Protein AF-A0A2R6F9K4-F1 (afdb_monomer_lite)

Sequence (178 aa):
MHEGITVAGKVPPEPDELDRAIARGFGAIELYLERSHLEDVDATIGLLEAVAVEVVSVHTPHVPIDEPEWLRRSDRLADALGAYLVVHSNRIVHTFTPDLEALGFRSEYGYEHNPGISERHIRSTILDRGHEFVLDTAHLYMAERDYRSVTEGLLREFGDQLRVVHLCDSSLRNDGLG

Structure (mmCIF, N/CA/C/O backbone):
data_AF-A0A2R6F9K4-F1
#
_entry.id   AF-A0A2R6F9K4-F1
#
loop_
_atom_site.group_PDB
_atom_site.id
_atom_site.type_symbol
_atom_site.label_atom_id
_atom_site.label_alt_id
_atom_site.label_comp_id
_atom_site.label_asym_id
_atom_site.label_entity_id
_atom_site.label_seq_id
_atom_site.pdbx_PDB_ins_code
_atom_site.Cartn_x
_atom_site.Cartn_y
_atom_site.Cartn_z
_atom_site.occupancy
_atom_site.B_iso_or_equiv
_atom_site.auth_seq_id
_atom_site.auth_comp_id
_atom_site.auth_asym_id
_atom_site.auth_atom_id
_atom_site.pdbx_PDB_model_num
ATOM 1 N N . MET A 1 1 ? -11.587 -18.518 -7.037 1.00 41.00 1 MET A N 1
ATOM 2 C CA . MET A 1 1 ? -10.430 -17.703 -6.616 1.00 41.00 1 MET A CA 1
ATOM 3 C C . MET A 1 1 ? -10.369 -17.821 -5.109 1.00 41.00 1 MET A C 1
ATOM 5 O O . MET A 1 1 ? -11.434 -17.842 -4.508 1.00 41.00 1 MET A O 1
ATOM 9 N N . HIS A 1 2 ? -9.202 -18.115 -4.542 1.00 38.22 2 HIS A N 1
ATOM 10 C CA . HIS A 1 2 ? -9.099 -18.585 -3.160 1.00 38.22 2 HIS A CA 1
ATOM 11 C C . HIS A 1 2 ? -9.682 -17.563 -2.172 1.00 38.22 2 HIS A C 1
ATOM 13 O O . HIS A 1 2 ? -9.155 -16.469 -2.029 1.00 38.22 2 HIS A O 1
ATOM 19 N N . GLU A 1 3 ? -10.770 -17.939 -1.494 1.00 56.38 3 GLU A N 1
ATOM 20 C CA . GLU A 1 3 ? -11.248 -17.281 -0.275 1.00 56.38 3 GLU A CA 1
ATOM 21 C C . GLU A 1 3 ? -10.225 -17.579 0.831 1.00 56.38 3 GLU A C 1
ATOM 23 O O . GLU A 1 3 ? -10.294 -18.609 1.502 1.00 56.38 3 GLU A O 1
ATOM 28 N N . GLY A 1 4 ? -9.192 -16.750 0.953 1.00 77.44 4 GLY A N 1
ATOM 29 C CA . GLY A 1 4 ? -8.121 -16.973 1.917 1.00 77.44 4 GLY A CA 1
ATOM 30 C C . GLY A 1 4 ? -7.179 -15.783 2.031 1.00 77.44 4 GLY A C 1
ATOM 31 O O . GLY A 1 4 ? -7.119 -14.935 1.149 1.00 77.44 4 GLY A O 1
ATOM 32 N N . ILE A 1 5 ? -6.454 -15.724 3.146 1.00 88.12 5 ILE A N 1
ATOM 33 C CA . ILE A 1 5 ? -5.423 -14.713 3.394 1.00 88.12 5 ILE A CA 1
ATOM 34 C C . ILE A 1 5 ? -4.216 -15.011 2.500 1.00 88.12 5 ILE A C 1
ATOM 36 O O . ILE A 1 5 ? -3.678 -16.121 2.542 1.00 88.12 5 ILE A O 1
ATOM 40 N N . THR A 1 6 ? -3.762 -14.012 1.746 1.00 94.56 6 THR A N 1
ATOM 41 C CA . THR A 1 6 ? -2.496 -14.064 1.007 1.00 94.56 6 THR A CA 1
ATOM 42 C C . THR A 1 6 ? -1.367 -13.546 1.890 1.00 94.56 6 THR A C 1
ATOM 44 O O . THR A 1 6 ? -1.463 -12.462 2.459 1.00 94.56 6 THR A O 1
ATOM 47 N N . VAL A 1 7 ? -0.284 -14.317 2.007 1.00 96.06 7 VAL A N 1
ATOM 48 C CA . VAL A 1 7 ? 0.950 -13.878 2.673 1.00 96.06 7 VAL A CA 1
ATOM 49 C C . VAL A 1 7 ? 1.944 -13.459 1.599 1.00 96.06 7 VAL A C 1
ATOM 51 O O . VAL A 1 7 ? 2.349 -14.287 0.781 1.00 96.06 7 VAL A O 1
ATOM 54 N N . ALA A 1 8 ? 2.333 -12.187 1.618 1.00 97.00 8 ALA A N 1
ATOM 55 C CA . ALA A 1 8 ? 3.226 -11.592 0.635 1.00 97.00 8 ALA A CA 1
ATOM 56 C C . ALA A 1 8 ? 4.551 -11.145 1.269 1.00 97.00 8 ALA A C 1
ATOM 58 O O . ALA A 1 8 ? 4.589 -10.737 2.431 1.00 97.00 8 ALA A O 1
ATOM 59 N N . GLY A 1 9 ? 5.642 -11.233 0.509 1.00 96.50 9 GLY A N 1
ATOM 60 C CA . GLY A 1 9 ? 6.918 -10.617 0.884 1.00 96.50 9 GLY A CA 1
ATOM 61 C C . GLY A 1 9 ? 6.941 -9.144 0.476 1.00 96.50 9 GLY A C 1
ATOM 62 O O . GLY A 1 9 ? 6.307 -8.789 -0.504 1.00 96.50 9 GLY A O 1
ATOM 63 N N . LYS A 1 10 ? 7.681 -8.280 1.174 1.00 95.56 10 LYS A N 1
ATOM 64 C CA . LYS A 1 10 ? 7.868 -6.873 0.771 1.00 95.56 10 LYS A CA 1
ATOM 65 C C . LYS A 1 10 ? 9.263 -6.691 0.186 1.00 95.56 10 LYS A C 1
ATOM 67 O O . LYS A 1 10 ? 10.241 -6.962 0.883 1.00 95.56 10 LYS A O 1
ATOM 72 N N . VAL A 1 11 ? 9.360 -6.293 -1.081 1.00 96.38 11 VAL A N 1
ATOM 73 C CA . VAL A 1 11 ? 10.641 -6.189 -1.805 1.00 96.38 11 VAL A CA 1
ATOM 74 C C . VAL A 1 11 ? 10.653 -5.030 -2.800 1.00 96.38 11 VAL A C 1
ATOM 76 O O . VAL A 1 11 ? 9.598 -4.666 -3.316 1.00 96.38 11 VAL A O 1
ATOM 79 N N . PRO A 1 12 ? 11.820 -4.440 -3.107 1.00 96.94 12 PRO A N 1
ATOM 80 C CA . PRO A 1 12 ? 11.929 -3.543 -4.248 1.00 96.94 12 PRO A CA 1
ATOM 81 C C . PRO A 1 12 ? 11.885 -4.328 -5.574 1.00 96.94 12 PRO A C 1
ATOM 83 O O . PRO A 1 12 ? 12.193 -5.525 -5.594 1.00 96.94 12 PRO A O 1
ATOM 86 N N . PRO A 1 13 ? 11.532 -3.676 -6.697 1.00 96.06 13 PRO A N 1
ATOM 87 C CA . PRO A 1 13 ? 11.521 -4.278 -8.030 1.00 96.06 13 PRO A CA 1
ATOM 88 C C . PRO A 1 13 ? 12.945 -4.405 -8.603 1.00 96.06 13 PRO A C 1
ATOM 90 O O . PRO A 1 13 ? 13.254 -3.893 -9.676 1.00 96.06 13 PRO A O 1
ATOM 93 N N . GLU A 1 14 ? 13.828 -5.087 -7.878 1.00 96.06 14 GLU A N 1
ATOM 94 C CA . GLU A 1 14 ? 15.194 -5.391 -8.301 1.00 96.06 14 GLU A CA 1
ATOM 95 C C . GLU A 1 14 ? 15.328 -6.898 -8.559 1.00 96.06 14 GLU A C 1
ATOM 97 O O . GLU A 1 14 ? 14.896 -7.681 -7.709 1.00 96.06 14 GLU A O 1
ATOM 102 N N . PRO A 1 15 ? 15.947 -7.343 -9.673 1.00 94.56 15 PRO A N 1
ATOM 103 C CA . PRO A 1 15 ? 16.012 -8.765 -10.029 1.00 94.56 15 PRO A CA 1
ATOM 104 C C . PRO A 1 15 ? 16.509 -9.664 -8.889 1.00 94.56 15 PRO A C 1
ATOM 106 O O . PRO A 1 15 ? 15.867 -10.654 -8.545 1.00 94.56 15 PRO A O 1
ATOM 109 N N . ASP A 1 16 ? 17.601 -9.263 -8.236 1.00 95.75 16 ASP A N 1
ATOM 110 C CA . ASP A 1 16 ? 18.201 -10.030 -7.146 1.00 95.75 16 ASP A CA 1
ATOM 111 C C . ASP A 1 16 ? 17.299 -10.096 -5.898 1.00 95.75 16 ASP A C 1
ATOM 113 O O . ASP A 1 16 ? 17.349 -11.077 -5.153 1.00 95.75 16 ASP A O 1
ATOM 117 N N . GLU A 1 17 ? 16.487 -9.068 -5.631 1.00 96.62 17 GLU A N 1
ATOM 118 C CA . GLU A 1 17 ? 15.542 -9.063 -4.504 1.00 96.62 17 GLU A CA 1
ATOM 119 C C . GLU A 1 17 ? 14.294 -9.896 -4.801 1.00 96.62 17 GLU A C 1
ATOM 121 O O . GLU A 1 17 ? 13.820 -10.624 -3.924 1.00 96.62 17 GLU A O 1
ATOM 126 N N . LEU A 1 18 ? 13.813 -9.863 -6.046 1.00 96.50 18 LEU A N 1
ATOM 127 C CA . LEU A 1 18 ? 12.721 -10.713 -6.521 1.00 96.50 18 LEU A CA 1
ATOM 128 C C . LEU A 1 18 ? 13.117 -12.195 -6.430 1.00 96.50 18 LEU A C 1
ATOM 130 O O . LEU A 1 18 ? 12.387 -12.997 -5.841 1.00 96.50 18 LEU A O 1
ATOM 134 N N . ASP A 1 19 ? 14.321 -12.546 -6.887 1.00 95.62 19 ASP A N 1
ATOM 135 C CA . ASP A 1 19 ? 14.872 -13.897 -6.748 1.00 95.62 19 ASP A CA 1
ATOM 136 C C . ASP A 1 19 ? 14.997 -14.308 -5.274 1.00 95.62 19 ASP A C 1
ATOM 138 O O . ASP A 1 19 ? 14.656 -15.435 -4.897 1.00 95.62 19 ASP A O 1
ATOM 142 N N . ARG A 1 20 ? 15.430 -13.389 -4.397 1.00 96.06 20 ARG A N 1
ATOM 143 C CA . ARG A 1 20 ? 15.477 -13.638 -2.948 1.00 96.06 20 ARG A CA 1
ATOM 144 C C . ARG A 1 20 ? 14.090 -13.836 -2.336 1.00 96.06 20 ARG A C 1
ATOM 146 O O . ARG A 1 20 ? 13.987 -14.596 -1.370 1.00 96.06 20 ARG A O 1
ATOM 153 N N . ALA A 1 21 ? 13.050 -13.151 -2.809 1.00 95.56 21 ALA A N 1
ATOM 154 C CA . ALA A 1 21 ? 11.679 -13.351 -2.334 1.00 95.56 21 ALA A CA 1
ATOM 155 C C . ALA A 1 21 ? 11.175 -14.752 -2.704 1.00 95.56 21 ALA A C 1
ATOM 157 O O . ALA A 1 21 ? 10.699 -15.492 -1.840 1.00 95.56 21 ALA A O 1
ATOM 158 N N . ILE A 1 22 ? 11.386 -15.151 -3.959 1.00 95.19 22 ILE A N 1
ATOM 159 C CA . ILE A 1 22 ? 11.025 -16.479 -4.467 1.00 95.19 22 ILE A CA 1
ATOM 160 C C . ILE A 1 22 ? 11.795 -17.569 -3.710 1.00 95.19 22 ILE A C 1
ATOM 162 O O . ILE A 1 22 ? 11.203 -18.544 -3.249 1.00 95.19 22 ILE A O 1
ATOM 166 N N . ALA A 1 23 ? 13.102 -17.387 -3.493 1.00 96.31 23 ALA A N 1
ATOM 167 C CA . ALA A 1 23 ? 13.930 -18.329 -2.736 1.00 96.31 23 ALA A CA 1
ATOM 168 C C . ALA A 1 23 ? 13.494 -18.477 -1.266 1.00 96.31 23 ALA A C 1
ATOM 170 O O . ALA A 1 23 ? 13.692 -19.535 -0.666 1.00 96.31 23 ALA A O 1
ATOM 171 N N . ARG A 1 24 ? 12.876 -17.438 -0.684 1.00 95.94 24 ARG A N 1
ATOM 172 C CA . ARG A 1 24 ? 12.252 -17.474 0.651 1.00 95.94 24 ARG A CA 1
ATOM 173 C C . ARG A 1 24 ? 10.871 -18.147 0.656 1.00 95.94 24 ARG A C 1
ATOM 175 O O . ARG A 1 24 ? 10.326 -18.377 1.731 1.00 95.94 24 ARG A O 1
ATOM 182 N N . GLY A 1 25 ? 10.340 -18.506 -0.513 1.00 96.19 25 GLY A N 1
ATOM 183 C CA . GLY A 1 25 ? 9.076 -19.222 -0.680 1.00 96.19 25 GLY A CA 1
ATOM 184 C C . GLY A 1 25 ? 7.855 -18.323 -0.881 1.00 96.19 25 GLY A C 1
ATOM 185 O O . GLY A 1 25 ? 6.733 -18.820 -0.798 1.00 96.19 25 GLY A O 1
ATOM 186 N N . PHE A 1 26 ? 8.042 -17.024 -1.133 1.00 96.56 26 PHE A N 1
ATOM 187 C CA . PHE A 1 26 ? 6.926 -16.129 -1.431 1.00 96.56 26 PHE A CA 1
ATOM 188 C C . PHE A 1 26 ? 6.424 -16.344 -2.863 1.00 96.56 26 PHE A C 1
ATOM 190 O O . PHE A 1 26 ? 7.185 -16.221 -3.818 1.00 96.56 26 PHE A O 1
ATOM 197 N N . GLY A 1 27 ? 5.130 -16.653 -2.998 1.00 95.75 27 GLY A N 1
ATOM 198 C CA . GLY A 1 27 ? 4.423 -16.668 -4.286 1.00 95.75 27 GLY A CA 1
ATOM 199 C C . GLY A 1 27 ? 3.773 -15.328 -4.645 1.00 95.75 27 GLY A C 1
ATOM 200 O O . GLY A 1 27 ? 3.404 -15.127 -5.797 1.00 95.75 27 GLY A O 1
ATOM 201 N N . ALA A 1 28 ? 3.672 -14.420 -3.670 1.00 97.50 28 ALA A N 1
ATOM 202 C CA . ALA A 1 28 ? 3.122 -13.080 -3.810 1.00 97.50 28 ALA A CA 1
ATOM 203 C C . ALA A 1 28 ? 4.032 -12.048 -3.127 1.00 97.50 28 ALA A C 1
ATOM 205 O O . ALA A 1 28 ? 4.691 -12.368 -2.129 1.00 97.50 28 ALA A O 1
ATOM 206 N N . ILE A 1 29 ? 4.054 -10.817 -3.635 1.00 97.94 29 ILE A N 1
ATOM 207 C CA . ILE A 1 29 ? 4.845 -9.707 -3.099 1.00 97.94 29 ILE A CA 1
ATOM 208 C C . ILE A 1 29 ? 4.088 -8.375 -3.084 1.00 97.94 29 ILE A C 1
ATOM 210 O O . ILE A 1 29 ? 3.263 -8.092 -3.950 1.00 97.94 29 ILE A O 1
ATOM 214 N N . GLU A 1 30 ? 4.434 -7.544 -2.107 1.00 98.31 30 GLU A N 1
ATOM 215 C CA . GLU A 1 30 ? 4.277 -6.096 -2.143 1.00 98.31 30 GLU A CA 1
ATOM 216 C C . GLU A 1 30 ? 5.553 -5.456 -2.700 1.00 98.31 30 GLU A C 1
ATOM 218 O O . GLU A 1 30 ? 6.660 -5.767 -2.244 1.00 98.31 30 GLU A O 1
ATOM 223 N N . LEU A 1 31 ? 5.404 -4.515 -3.632 1.00 98.00 31 LEU A N 1
ATOM 224 C CA . LEU A 1 31 ? 6.519 -3.705 -4.112 1.00 98.00 31 LEU A CA 1
ATOM 225 C C . LEU A 1 31 ? 6.752 -2.485 -3.227 1.00 98.00 31 LEU A C 1
ATOM 227 O O . LEU A 1 31 ? 5.891 -1.617 -3.126 1.00 98.00 31 LEU A O 1
ATOM 231 N N . TYR A 1 32 ? 7.952 -2.374 -2.661 1.00 93.94 32 TYR A N 1
ATOM 232 C CA . TYR A 1 32 ? 8.441 -1.155 -2.019 1.00 93.94 32 TYR A CA 1
ATOM 233 C C . TYR A 1 32 ? 9.215 -0.299 -3.029 1.00 93.94 32 TYR A C 1
ATOM 235 O O . TYR A 1 32 ? 10.186 -0.753 -3.637 1.00 93.94 32 TYR A O 1
ATOM 243 N N . LEU A 1 33 ? 8.779 0.945 -3.238 1.00 94.75 33 LEU A N 1
ATOM 244 C CA . LEU A 1 33 ? 9.305 1.792 -4.304 1.00 94.75 33 LEU A CA 1
ATOM 245 C C . LEU A 1 33 ? 10.203 2.923 -3.804 1.00 94.75 33 LEU A C 1
ATOM 247 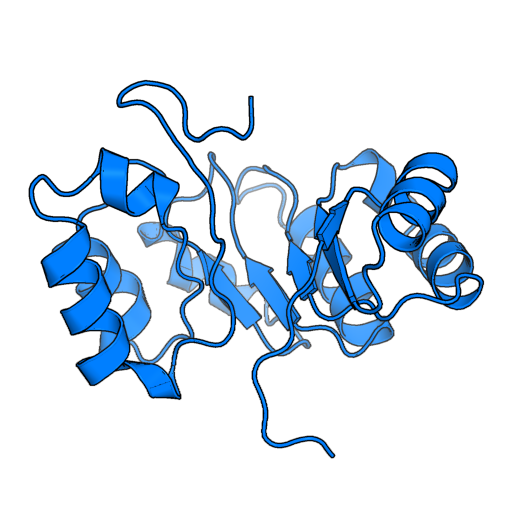O O . LEU A 1 33 ? 9.914 3.607 -2.825 1.00 94.75 33 LEU A O 1
ATOM 251 N N . GLU A 1 34 ? 11.232 3.201 -4.596 1.00 95.19 34 GLU A N 1
ATOM 252 C CA . GLU A 1 34 ? 11.977 4.450 -4.602 1.00 95.19 34 GLU A CA 1
ATOM 253 C C . GLU A 1 34 ? 11.685 5.203 -5.907 1.00 95.19 34 GLU A C 1
ATOM 255 O O . GLU A 1 34 ? 11.065 4.674 -6.833 1.00 95.19 34 GLU A O 1
ATOM 260 N N . ARG A 1 35 ? 12.144 6.456 -6.011 1.00 96.06 35 ARG A N 1
ATOM 261 C CA . ARG A 1 35 ? 11.946 7.264 -7.229 1.00 96.06 35 ARG A CA 1
ATOM 262 C C . ARG A 1 35 ? 12.584 6.624 -8.458 1.00 96.06 35 ARG A C 1
ATOM 264 O O . ARG A 1 35 ? 11.967 6.632 -9.517 1.00 96.06 35 ARG A O 1
ATOM 271 N N . SER A 1 36 ? 13.776 6.051 -8.298 1.00 96.44 36 SER A N 1
ATOM 272 C CA . SER A 1 36 ? 14.524 5.349 -9.350 1.00 96.44 36 SER A CA 1
ATOM 273 C C . SER A 1 36 ? 13.687 4.255 -10.020 1.00 96.44 36 SER A C 1
ATOM 275 O O . SER A 1 36 ? 13.698 4.137 -11.240 1.00 96.44 36 SER A O 1
ATOM 277 N N . HIS A 1 37 ? 12.883 3.521 -9.245 1.00 96.75 37 HIS A N 1
ATOM 278 C CA . HIS A 1 37 ? 11.997 2.461 -9.747 1.00 96.75 37 HIS A CA 1
ATOM 279 C C . HIS A 1 37 ? 10.836 2.989 -10.600 1.00 96.75 37 HIS A C 1
ATOM 281 O O . HIS A 1 37 ? 10.177 2.227 -11.305 1.00 96.75 37 HIS A O 1
ATOM 287 N N . LEU A 1 38 ? 10.553 4.288 -10.513 1.00 97.88 38 LEU A N 1
ATOM 288 C CA . LEU A 1 38 ? 9.449 4.944 -11.199 1.00 97.88 38 LEU A CA 1
ATOM 289 C C . LEU A 1 38 ? 9.912 5.877 -12.313 1.00 97.88 38 LEU A C 1
ATOM 291 O O . LEU A 1 38 ? 9.053 6.427 -12.999 1.00 97.88 38 LEU A O 1
ATOM 295 N N . GLU A 1 39 ? 11.218 6.089 -12.509 1.00 97.38 39 GLU A N 1
ATOM 296 C CA . GLU A 1 39 ? 11.738 6.943 -13.586 1.00 97.38 39 GLU A CA 1
ATOM 297 C C . GLU A 1 39 ? 11.282 6.445 -14.964 1.00 97.38 39 GLU A C 1
ATOM 299 O O . GLU A 1 39 ? 10.839 7.256 -15.784 1.00 97.38 39 GLU A O 1
ATOM 304 N N . ASP A 1 40 ? 11.278 5.122 -15.148 1.00 97.50 40 ASP A N 1
ATOM 305 C CA . ASP A 1 40 ? 10.724 4.411 -16.300 1.00 97.50 40 ASP A CA 1
ATOM 306 C C . ASP A 1 40 ? 9.746 3.317 -15.833 1.00 97.50 40 ASP A C 1
ATOM 308 O O . ASP A 1 40 ? 10.115 2.172 -15.576 1.00 97.50 40 ASP A O 1
ATOM 312 N N . VAL A 1 41 ? 8.470 3.693 -15.698 1.00 98.06 41 VAL A N 1
ATOM 313 C CA . VAL A 1 41 ? 7.409 2.778 -15.241 1.00 98.06 41 VAL A CA 1
ATOM 314 C C . VAL A 1 41 ? 7.228 1.594 -16.195 1.00 98.06 41 VAL A C 1
ATOM 316 O O . VAL A 1 41 ? 6.953 0.492 -15.735 1.00 98.06 41 VAL A O 1
ATOM 319 N N . ASP A 1 42 ? 7.396 1.797 -17.505 1.00 98.12 42 ASP A N 1
ATOM 320 C CA . ASP A 1 42 ? 7.196 0.735 -18.497 1.00 98.12 42 ASP A CA 1
ATOM 321 C C . ASP A 1 42 ? 8.316 -0.309 -18.429 1.00 98.12 42 ASP A C 1
ATOM 323 O O . ASP A 1 42 ? 8.049 -1.508 -18.524 1.00 98.12 42 ASP A O 1
ATOM 327 N N . ALA A 1 43 ? 9.558 0.124 -18.189 1.00 97.31 43 ALA A N 1
ATOM 328 C CA . ALA A 1 43 ? 10.661 -0.794 -17.915 1.00 97.31 43 ALA A CA 1
ATOM 329 C C . ALA A 1 43 ? 10.418 -1.618 -16.639 1.00 97.31 43 ALA A C 1
ATOM 331 O O . ALA A 1 43 ? 10.639 -2.830 -16.645 1.00 97.31 43 ALA A O 1
ATOM 332 N N . THR A 1 44 ? 9.920 -0.989 -15.569 1.00 97.81 44 THR A N 1
ATOM 333 C CA . THR A 1 44 ? 9.584 -1.684 -14.315 1.00 97.81 44 THR A CA 1
ATOM 334 C C . THR A 1 44 ? 8.451 -2.694 -14.510 1.00 97.81 44 THR A C 1
ATOM 336 O O . THR A 1 44 ? 8.561 -3.819 -14.029 1.00 97.81 44 THR A O 1
ATOM 339 N N . ILE A 1 45 ? 7.401 -2.351 -15.267 1.00 97.81 45 ILE A N 1
ATOM 340 C CA . ILE A 1 45 ? 6.333 -3.301 -15.634 1.00 97.81 45 ILE A CA 1
ATOM 341 C C . ILE A 1 45 ? 6.926 -4.495 -16.387 1.00 97.81 45 ILE A C 1
ATOM 343 O O . ILE A 1 45 ? 6.712 -5.635 -15.983 1.00 97.81 45 ILE A O 1
ATOM 347 N N . GLY A 1 46 ? 7.726 -4.248 -17.430 1.00 97.12 46 GLY A N 1
ATOM 348 C CA . GLY A 1 46 ? 8.314 -5.320 -18.237 1.00 97.12 46 GLY A CA 1
ATOM 349 C C . GLY A 1 46 ? 9.239 -6.249 -17.443 1.00 97.12 46 GLY A C 1
ATOM 350 O O . GLY A 1 46 ? 9.297 -7.446 -17.721 1.00 97.12 46 GLY A O 1
ATOM 351 N N . LEU A 1 47 ? 9.934 -5.726 -16.427 1.00 96.12 47 LEU A N 1
ATOM 352 C CA . LEU A 1 47 ? 10.700 -6.543 -15.486 1.00 96.12 47 LEU A CA 1
ATOM 353 C C . LEU A 1 47 ? 9.783 -7.460 -14.661 1.00 96.12 47 LEU A C 1
ATOM 355 O O . LEU A 1 47 ? 10.080 -8.642 -14.501 1.00 96.12 47 LEU A O 1
ATOM 359 N N . LEU A 1 48 ? 8.682 -6.919 -14.139 1.00 96.31 48 LEU A N 1
ATOM 360 C CA . LEU A 1 48 ? 7.770 -7.631 -13.242 1.00 96.31 48 LEU A CA 1
ATOM 361 C C . LEU A 1 48 ? 6.910 -8.672 -13.971 1.00 96.31 48 LEU A C 1
ATOM 363 O O . LEU A 1 48 ? 6.619 -9.725 -13.417 1.00 96.31 48 LEU A O 1
ATOM 367 N N . GLU A 1 49 ? 6.567 -8.438 -15.235 1.00 93.69 49 GLU A N 1
ATOM 368 C CA . GLU A 1 49 ? 5.891 -9.435 -16.076 1.00 93.69 49 GLU A CA 1
ATOM 369 C C . GLU A 1 49 ? 6.779 -10.655 -16.382 1.00 93.69 49 GLU A C 1
ATOM 371 O O . GLU A 1 49 ? 6.276 -11.731 -16.712 1.00 93.69 49 GLU A O 1
ATOM 376 N N . ALA A 1 50 ? 8.105 -10.505 -16.282 1.00 91.56 50 ALA A N 1
ATOM 377 C CA . ALA A 1 50 ? 9.064 -11.568 -16.567 1.00 91.56 50 ALA A CA 1
ATOM 378 C C . ALA A 1 50 ? 9.350 -12.488 -15.364 1.00 91.56 50 ALA A C 1
ATOM 380 O O . ALA A 1 50 ? 9.993 -13.527 -15.542 1.00 91.56 50 ALA A O 1
ATOM 381 N N . VAL A 1 51 ? 8.900 -12.133 -14.155 1.00 90.25 51 VAL A N 1
ATOM 382 C CA . VAL A 1 51 ? 9.151 -12.916 -12.935 1.00 90.25 51 VAL A CA 1
ATOM 383 C C . VAL A 1 51 ? 7.964 -13.801 -12.559 1.00 90.25 51 VAL A C 1
ATOM 385 O O . VAL A 1 51 ? 6.805 -13.482 -12.796 1.00 90.25 51 VAL A O 1
ATOM 388 N N . ALA A 1 52 ? 8.254 -14.947 -11.942 1.00 89.12 52 ALA A N 1
ATOM 389 C CA . ALA A 1 52 ? 7.251 -15.931 -11.530 1.00 89.12 52 ALA A CA 1
ATOM 390 C C . ALA A 1 52 ? 6.707 -15.666 -10.111 1.00 89.12 52 ALA A C 1
ATOM 392 O O . ALA A 1 52 ? 6.585 -16.593 -9.311 1.00 89.12 52 ALA A O 1
ATOM 393 N N . VAL A 1 53 ? 6.427 -14.403 -9.782 1.00 93.62 53 VAL A N 1
ATOM 394 C CA . VAL A 1 53 ? 5.870 -13.985 -8.489 1.00 93.62 53 VAL A CA 1
ATOM 395 C C . VAL A 1 53 ? 4.748 -12.978 -8.720 1.00 93.62 53 VAL A C 1
ATOM 397 O O . VAL A 1 53 ? 4.868 -12.095 -9.563 1.00 93.62 53 VAL A O 1
ATOM 400 N N . GLU A 1 54 ? 3.637 -13.133 -8.004 1.00 96.69 54 GLU A N 1
ATOM 401 C CA . GLU A 1 54 ? 2.475 -12.253 -8.138 1.00 96.69 54 GLU A CA 1
ATOM 402 C C . GLU A 1 54 ? 2.706 -10.942 -7.380 1.00 96.69 54 GLU A C 1
ATOM 404 O O . GLU A 1 54 ? 3.018 -10.957 -6.191 1.00 96.69 54 GLU A O 1
ATOM 409 N N . VAL A 1 55 ? 2.526 -9.796 -8.035 1.00 97.75 55 VAL A N 1
ATOM 410 C CA . VAL A 1 55 ? 2.510 -8.501 -7.345 1.00 97.75 55 VAL A CA 1
ATOM 411 C C . VAL A 1 55 ? 1.089 -8.231 -6.865 1.00 97.75 55 VAL A C 1
ATOM 413 O O . VAL A 1 55 ? 0.209 -7.964 -7.674 1.00 97.75 55 VAL A O 1
ATOM 416 N N . VAL A 1 56 ? 0.862 -8.303 -5.553 1.00 97.81 56 VAL A N 1
ATOM 417 C CA . VAL A 1 56 ? -0.474 -8.109 -4.955 1.00 97.81 56 VAL A CA 1
ATOM 418 C C . VAL A 1 56 ? -0.701 -6.684 -4.464 1.00 97.81 56 VAL A C 1
ATOM 420 O O . VAL A 1 56 ? -1.841 -6.222 -4.420 1.00 97.81 56 VAL A O 1
ATOM 423 N N . SER A 1 57 ? 0.373 -5.966 -4.136 1.00 98.38 57 SER A N 1
ATOM 424 C CA . SER A 1 57 ? 0.308 -4.551 -3.782 1.00 98.38 57 SER A CA 1
ATOM 425 C C . SER A 1 57 ? 1.547 -3.774 -4.227 1.00 98.38 57 SER A C 1
ATOM 427 O O . SER A 1 57 ? 2.633 -4.323 -4.422 1.00 98.38 57 SER A O 1
ATOM 429 N N . VAL A 1 58 ? 1.374 -2.467 -4.400 1.00 98.56 58 VAL A N 1
ATOM 430 C CA . VAL A 1 58 ? 2.424 -1.503 -4.729 1.00 98.56 58 VAL A CA 1
ATOM 431 C C . VAL A 1 58 ? 2.384 -0.391 -3.697 1.00 98.56 58 VAL A C 1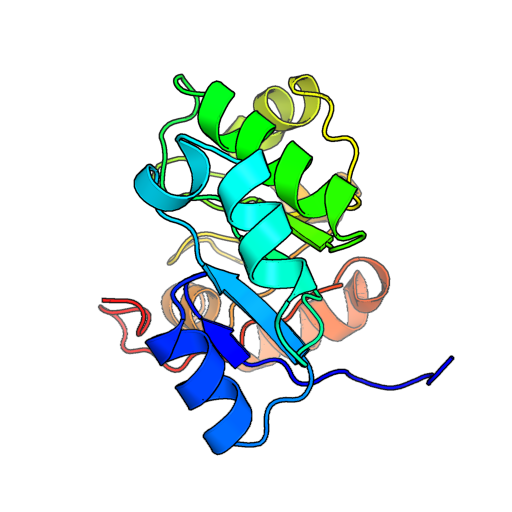
ATOM 433 O O . VAL A 1 58 ? 1.373 0.288 -3.538 1.00 98.56 58 VAL A O 1
ATOM 436 N N . HIS A 1 59 ? 3.495 -0.181 -3.010 1.00 98.12 59 HIS A N 1
ATOM 437 C CA . HIS A 1 59 ? 3.632 0.836 -1.987 1.00 98.12 59 HIS A CA 1
ATOM 438 C C . HIS A 1 59 ? 4.256 2.101 -2.569 1.00 98.12 59 HIS A C 1
ATOM 440 O O . HIS A 1 59 ? 5.331 2.061 -3.174 1.00 98.12 59 HIS A O 1
ATOM 446 N N . THR A 1 60 ? 3.605 3.248 -2.368 1.00 97.06 60 THR A N 1
ATOM 447 C CA . THR A 1 60 ? 4.122 4.528 -2.865 1.00 97.06 60 THR A CA 1
ATOM 448 C C . THR A 1 60 ? 5.488 4.856 -2.251 1.00 97.06 60 THR A C 1
ATOM 450 O O . THR A 1 60 ? 5.719 4.557 -1.076 1.00 97.06 60 THR A O 1
ATOM 453 N N . PRO A 1 61 ? 6.396 5.522 -2.984 1.00 95.94 61 PRO A N 1
ATOM 454 C CA . PRO A 1 61 ? 7.644 5.996 -2.405 1.00 95.94 61 PRO A CA 1
ATOM 455 C C . PRO A 1 61 ? 7.385 7.090 -1.363 1.00 95.94 61 PRO A C 1
ATOM 457 O O . PRO A 1 61 ? 6.397 7.827 -1.424 1.00 95.94 61 PRO A O 1
ATOM 460 N N . HIS A 1 62 ? 8.329 7.276 -0.444 1.00 94.62 62 HIS A N 1
ATOM 461 C CA . HIS A 1 62 ? 8.287 8.371 0.524 1.00 94.62 62 HIS A CA 1
ATOM 462 C C . HIS A 1 62 ? 8.613 9.726 -0.129 1.00 94.62 62 HIS A C 1
ATOM 464 O O . HIS A 1 62 ? 9.747 10.215 -0.122 1.00 94.62 62 HIS A O 1
ATOM 470 N N . VAL A 1 63 ? 7.589 10.345 -0.714 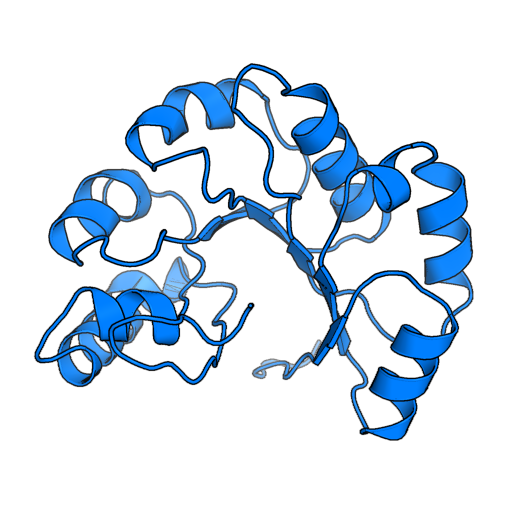1.00 93.69 63 VAL A N 1
ATOM 471 C CA . VAL A 1 63 ? 7.648 11.647 -1.395 1.00 93.69 63 VAL A CA 1
ATOM 472 C C . VAL A 1 63 ? 6.727 12.667 -0.723 1.00 93.69 63 VAL A C 1
ATOM 474 O O . VAL A 1 63 ? 5.760 12.274 -0.071 1.00 93.69 63 VAL A O 1
ATOM 477 N N . PRO A 1 64 ? 7.018 13.973 -0.815 1.00 91.69 64 PRO A N 1
ATOM 478 C CA . PRO A 1 64 ? 6.100 15.000 -0.335 1.00 91.69 64 PRO A CA 1
ATOM 479 C C . PRO A 1 64 ? 4.891 15.161 -1.279 1.00 91.69 64 PRO A C 1
ATOM 481 O O . PRO A 1 64 ? 4.934 14.754 -2.440 1.00 91.69 64 PRO A O 1
ATOM 484 N N . ILE A 1 65 ? 3.804 15.754 -0.775 1.00 90.81 65 ILE A N 1
ATOM 485 C CA . ILE A 1 65 ? 2.534 15.915 -1.514 1.00 90.81 65 ILE A CA 1
ATOM 486 C C . ILE A 1 65 ? 2.646 16.851 -2.732 1.00 90.81 65 ILE A C 1
ATOM 488 O O . ILE A 1 65 ? 1.876 16.728 -3.681 1.00 90.81 65 ILE A O 1
ATOM 492 N N . ASP A 1 66 ? 3.616 17.768 -2.732 1.00 91.56 66 ASP A N 1
ATOM 493 C CA . ASP A 1 66 ? 3.902 18.693 -3.835 1.00 91.56 66 ASP A CA 1
ATOM 494 C C . ASP A 1 66 ? 4.656 18.037 -5.004 1.00 91.56 66 ASP A C 1
ATOM 496 O O . ASP A 1 66 ? 4.838 18.664 -6.049 1.00 91.56 66 ASP A O 1
ATOM 500 N N . GLU A 1 67 ? 5.000 16.752 -4.883 1.00 94.00 67 GLU A N 1
ATOM 501 C CA . GLU A 1 67 ? 5.515 15.920 -5.970 1.00 94.00 67 GLU A CA 1
ATOM 502 C C . GLU A 1 67 ? 4.507 14.816 -6.378 1.00 94.00 67 GLU A C 1
ATOM 504 O O . GLU A 1 67 ? 4.832 13.623 -6.346 1.00 94.00 67 GLU A O 1
ATOM 509 N N . PRO A 1 68 ? 3.273 15.171 -6.800 1.00 94.31 68 PRO A N 1
ATOM 510 C CA . PRO A 1 68 ? 2.195 14.207 -7.051 1.00 94.31 68 PRO A CA 1
ATOM 511 C C . PRO A 1 68 ? 2.476 13.269 -8.230 1.00 94.31 68 PRO A C 1
ATOM 513 O O . PRO A 1 68 ? 1.816 12.244 -8.389 1.00 94.31 68 PRO A O 1
ATOM 516 N N . GLU A 1 69 ? 3.450 13.609 -9.073 1.00 97.06 69 GLU A N 1
ATOM 517 C CA . GLU A 1 69 ? 3.890 12.782 -10.191 1.00 97.06 69 GLU A CA 1
ATOM 518 C C . GLU A 1 69 ? 4.326 11.381 -9.745 1.00 97.06 69 GLU A C 1
ATOM 520 O O . GLU A 1 69 ? 3.944 10.401 -10.382 1.00 97.06 69 GLU A O 1
ATOM 525 N N . TRP A 1 70 ? 5.061 11.254 -8.638 1.00 97.31 70 TRP A N 1
ATOM 526 C CA . TRP A 1 70 ? 5.520 9.946 -8.156 1.00 97.31 70 TRP A CA 1
ATOM 527 C C . TRP A 1 70 ? 4.369 9.081 -7.640 1.00 97.31 70 TRP A C 1
ATOM 529 O O . TRP A 1 70 ? 4.372 7.865 -7.833 1.00 97.31 70 TRP A O 1
ATOM 539 N N . LEU A 1 71 ? 3.345 9.705 -7.053 1.00 96.88 71 LEU A N 1
ATOM 540 C CA . LEU A 1 71 ? 2.124 9.017 -6.631 1.00 96.88 71 LEU A CA 1
ATOM 541 C C . LEU A 1 71 ? 1.336 8.523 -7.851 1.00 96.88 71 LEU A C 1
ATOM 543 O O . LEU A 1 71 ? 0.937 7.364 -7.899 1.00 96.88 71 LEU A O 1
ATOM 547 N N . ARG A 1 72 ? 1.198 9.358 -8.891 1.00 97.75 72 ARG A N 1
ATOM 548 C CA . ARG A 1 72 ? 0.559 8.968 -10.162 1.00 97.75 72 ARG A CA 1
ATOM 549 C C . ARG A 1 72 ? 1.326 7.865 -10.894 1.00 97.75 72 ARG A C 1
ATOM 551 O O . ARG A 1 72 ? 0.709 6.997 -11.499 1.00 97.75 72 ARG A O 1
ATOM 558 N N . ARG A 1 73 ? 2.661 7.886 -10.856 1.00 98.44 73 ARG A N 1
ATOM 559 C CA . ARG A 1 73 ? 3.506 6.826 -11.434 1.00 98.44 73 ARG A CA 1
ATOM 560 C C . ARG A 1 73 ? 3.358 5.508 -10.665 1.00 98.44 73 ARG A C 1
ATOM 562 O O . ARG A 1 73 ? 3.297 4.461 -11.301 1.00 98.44 73 ARG A O 1
ATOM 569 N N . SER A 1 74 ? 3.226 5.568 -9.339 1.00 98.38 74 SER A N 1
ATOM 570 C CA . SER A 1 74 ? 2.932 4.393 -8.501 1.00 98.38 74 SER A CA 1
ATOM 571 C C . SER A 1 74 ? 1.556 3.806 -8.823 1.00 98.38 74 SER A C 1
ATOM 573 O O . SER A 1 74 ? 1.449 2.608 -9.049 1.00 98.38 74 SER A O 1
ATOM 575 N N . ASP A 1 75 ? 0.525 4.650 -8.941 1.00 98.62 75 ASP A N 1
ATOM 576 C CA . ASP A 1 75 ? -0.812 4.229 -9.386 1.00 98.62 75 ASP A CA 1
ATOM 577 C C . ASP A 1 75 ? -0.796 3.648 -10.803 1.00 98.62 75 ASP A C 1
ATOM 579 O O . ASP A 1 75 ? -1.461 2.659 -11.077 1.00 98.62 75 ASP A O 1
ATOM 583 N N . ARG A 1 76 ? -0.003 4.218 -11.719 1.00 98.50 76 ARG A N 1
ATOM 584 C CA . ARG A 1 76 ? 0.173 3.645 -13.060 1.00 98.50 76 ARG A CA 1
ATOM 585 C C . ARG A 1 76 ? 0.745 2.234 -13.014 1.00 98.50 76 ARG A C 1
ATOM 587 O O . ARG A 1 76 ? 0.269 1.384 -13.759 1.00 98.50 76 ARG A O 1
ATOM 594 N N . LEU A 1 77 ? 1.755 2.014 -12.179 1.00 98.56 77 LEU A N 1
ATOM 595 C CA . LEU A 1 77 ? 2.350 0.697 -11.993 1.00 98.56 77 LEU A CA 1
ATOM 596 C C . LEU A 1 77 ? 1.338 -0.283 -11.381 1.00 98.56 77 LEU A C 1
ATOM 598 O O . LEU A 1 77 ? 1.164 -1.372 -11.912 1.00 98.56 77 LEU A O 1
ATOM 602 N N . ALA A 1 78 ? 0.642 0.118 -10.314 1.00 98.50 78 ALA A N 1
ATOM 603 C CA . ALA A 1 78 ? -0.360 -0.708 -9.642 1.00 98.50 78 ALA A CA 1
ATOM 604 C C . ALA A 1 78 ? -1.510 -1.113 -10.582 1.00 98.50 78 ALA A C 1
ATOM 606 O O . ALA A 1 78 ? -1.791 -2.300 -10.726 1.00 98.50 78 ALA A O 1
ATOM 607 N N . ASP A 1 79 ? -2.090 -0.151 -11.304 1.00 98.50 79 ASP A N 1
ATOM 608 C CA . ASP A 1 79 ? -3.161 -0.362 -12.287 1.00 98.50 79 ASP A CA 1
ATOM 609 C C . ASP A 1 79 ? -2.736 -1.325 -13.403 1.00 98.50 79 ASP A C 1
ATOM 611 O O . ASP A 1 79 ? -3.485 -2.232 -13.760 1.00 98.50 79 ASP A O 1
ATOM 615 N N . ALA A 1 80 ? -1.511 -1.177 -13.920 1.00 98.06 80 ALA A N 1
ATOM 616 C CA . ALA A 1 80 ? -0.988 -2.062 -14.960 1.00 98.06 80 ALA A CA 1
ATOM 617 C C . ALA A 1 80 ? -0.816 -3.510 -14.475 1.00 98.06 80 ALA A C 1
ATOM 619 O O . ALA A 1 80 ? -1.027 -4.441 -15.249 1.00 98.06 80 ALA A O 1
ATOM 620 N N . LEU A 1 81 ? -0.455 -3.698 -13.204 1.00 97.25 81 LEU A N 1
ATOM 621 C CA . LEU A 1 81 ? -0.274 -5.016 -12.593 1.00 97.25 81 LEU A CA 1
ATOM 622 C C . LEU A 1 81 ? -1.578 -5.601 -12.028 1.00 97.25 81 LEU A C 1
ATOM 624 O O . LEU A 1 81 ? -1.590 -6.758 -11.616 1.00 97.25 81 LEU A O 1
ATOM 628 N N . GLY A 1 82 ? -2.668 -4.825 -11.989 1.00 97.19 82 GLY A N 1
ATOM 629 C CA . GLY A 1 82 ? -3.892 -5.200 -11.276 1.00 97.19 82 GLY A CA 1
ATOM 630 C C . GLY A 1 82 ? -3.683 -5.342 -9.763 1.00 97.19 82 GLY A C 1
ATOM 631 O O . GLY A 1 82 ? -4.371 -6.134 -9.123 1.00 97.19 82 GLY A O 1
ATOM 632 N N . ALA A 1 83 ? -2.714 -4.611 -9.208 1.00 97.94 83 ALA A N 1
ATOM 633 C CA . ALA A 1 83 ? -2.309 -4.673 -7.811 1.00 97.94 83 ALA A CA 1
ATOM 634 C C . ALA A 1 83 ? -2.964 -3.560 -6.979 1.00 97.94 83 ALA A C 1
ATOM 636 O O . ALA A 1 83 ? -3.308 -2.493 -7.489 1.00 97.94 83 ALA A O 1
ATOM 637 N N . TYR A 1 84 ? -3.082 -3.788 -5.672 1.00 98.50 84 TYR A N 1
ATOM 638 C CA . TYR A 1 84 ? -3.583 -2.792 -4.728 1.00 98.50 84 TYR A CA 1
ATOM 639 C C . TYR A 1 84 ? -2.544 -1.693 -4.456 1.00 98.50 84 TYR A C 1
ATOM 641 O O . TYR A 1 84 ? -1.377 -1.988 -4.197 1.00 98.50 84 TYR A O 1
ATOM 649 N N . LEU A 1 85 ? -2.938 -0.422 -4.459 1.00 98.56 85 LEU A N 1
ATOM 650 C CA . LEU A 1 85 ? -2.038 0.693 -4.162 1.00 98.56 85 LEU A CA 1
ATOM 651 C C . LEU A 1 85 ? -2.061 1.038 -2.664 1.00 98.56 85 LEU A C 1
ATOM 653 O O . LEU A 1 85 ? -3.057 1.526 -2.127 1.00 98.56 85 LEU A O 1
ATOM 657 N N . VAL A 1 86 ? -0.926 0.856 -1.992 1.00 98.12 86 VAL A N 1
ATOM 658 C CA . VAL A 1 86 ? -0.709 1.323 -0.618 1.00 98.12 86 VAL A CA 1
ATOM 659 C C . VAL A 1 86 ? -0.198 2.760 -0.661 1.00 98.12 86 VAL A C 1
ATOM 661 O O . VAL A 1 86 ? 0.938 3.021 -1.068 1.00 98.12 86 VAL A O 1
ATOM 664 N N . VAL A 1 87 ? -1.046 3.705 -0.251 1.00 96.50 87 VAL A N 1
ATOM 665 C CA . VAL A 1 87 ? -0.725 5.136 -0.236 1.00 96.50 87 VAL A CA 1
ATOM 666 C C . VAL A 1 87 ? -0.132 5.510 1.117 1.00 96.50 87 VAL A C 1
ATOM 668 O O . VAL A 1 87 ? -0.842 5.656 2.114 1.00 96.50 87 VAL A O 1
ATOM 671 N N . HIS A 1 88 ? 1.185 5.700 1.137 1.00 94.25 88 HIS A N 1
ATOM 672 C CA . HIS A 1 88 ? 1.933 6.050 2.336 1.00 94.25 88 HIS A CA 1
ATOM 673 C C . HIS A 1 88 ? 3.215 6.826 2.033 1.00 94.25 88 HIS A C 1
ATOM 675 O O . HIS A 1 88 ? 4.032 6.469 1.182 1.00 94.25 88 HIS A O 1
ATOM 681 N N . SER A 1 89 ? 3.435 7.887 2.804 1.00 88.31 89 SER A N 1
ATOM 682 C CA . SER A 1 89 ? 4.698 8.609 2.826 1.00 88.31 89 SER A CA 1
ATOM 683 C C . SER A 1 89 ? 4.972 9.132 4.225 1.00 88.31 89 SER A C 1
ATOM 685 O O . SER A 1 89 ? 4.100 9.748 4.835 1.00 88.31 89 SER A O 1
ATOM 687 N N . ASN A 1 90 ? 6.211 9.005 4.704 1.00 84.12 90 ASN A N 1
ATOM 688 C CA . ASN A 1 90 ? 6.640 9.668 5.941 1.00 84.12 90 ASN A CA 1
ATOM 689 C C . ASN A 1 90 ? 6.608 11.212 5.851 1.00 84.12 90 ASN A C 1
ATOM 691 O O . ASN A 1 90 ? 6.827 11.899 6.848 1.00 84.12 90 ASN A O 1
ATOM 695 N N . ARG A 1 91 ? 6.318 11.766 4.665 1.00 83.00 91 ARG A N 1
ATOM 696 C CA . ARG A 1 91 ? 6.139 13.203 4.407 1.00 83.00 91 ARG A CA 1
ATOM 697 C C . ARG A 1 91 ? 4.681 13.610 4.202 1.00 83.00 91 ARG A C 1
ATOM 699 O O . ARG A 1 91 ? 4.420 14.796 4.009 1.00 83.00 91 ARG A O 1
ATOM 706 N N . ILE A 1 92 ? 3.746 12.660 4.212 1.00 83.69 92 ILE A N 1
ATOM 707 C CA . ILE A 1 92 ? 2.323 12.907 3.974 1.00 83.69 92 ILE A CA 1
ATOM 708 C C . ILE A 1 92 ? 1.525 12.287 5.119 1.00 83.69 92 ILE A C 1
ATOM 710 O O . ILE A 1 92 ? 1.340 11.079 5.183 1.00 83.69 92 ILE A O 1
ATOM 714 N N . VAL A 1 93 ? 1.039 13.141 6.018 1.00 84.12 93 VAL A N 1
ATOM 715 C CA . VAL A 1 93 ? 0.120 12.755 7.098 1.00 84.12 93 VAL A CA 1
ATOM 716 C C . VAL A 1 93 ? -1.338 12.798 6.622 1.00 84.12 93 VAL A C 1
ATOM 718 O O . VAL A 1 93 ? -1.668 13.498 5.666 1.00 84.12 93 VAL A O 1
ATOM 721 N N . HIS A 1 94 ? -2.252 12.103 7.299 1.00 84.31 94 HIS A N 1
ATOM 722 C CA . HIS A 1 94 ? -3.614 11.839 6.780 1.00 84.31 94 HIS A CA 1
ATOM 723 C C . HIS A 1 94 ? -4.526 13.069 6.730 1.00 84.31 94 HIS A C 1
ATOM 725 O O . HIS A 1 94 ? -5.636 13.030 6.204 1.00 84.31 94 HIS A O 1
ATOM 731 N N . THR A 1 95 ? -4.067 14.219 7.223 1.00 80.50 95 THR A N 1
ATOM 732 C CA . THR A 1 95 ? -4.747 15.488 6.945 1.00 80.50 95 THR A CA 1
ATOM 733 C C . THR A 1 95 ? -4.716 15.852 5.459 1.00 80.50 95 THR A C 1
ATOM 735 O O . THR A 1 95 ? -5.575 16.612 5.027 1.00 80.50 95 THR A O 1
ATOM 738 N N . PHE A 1 96 ? -3.780 15.291 4.684 1.00 84.56 96 PHE A N 1
ATOM 739 C CA . PHE A 1 96 ? -3.686 15.452 3.231 1.00 84.56 96 PHE A CA 1
ATOM 740 C C . PHE A 1 96 ? -4.568 14.477 2.437 1.00 84.56 96 PHE A C 1
ATOM 742 O O . PHE A 1 96 ? -4.579 14.560 1.213 1.00 84.56 96 PHE A O 1
ATOM 749 N N . THR A 1 97 ? -5.333 13.581 3.079 1.00 85.88 97 THR A N 1
ATOM 750 C CA . THR A 1 97 ? -6.228 12.649 2.366 1.00 85.88 97 THR A CA 1
ATOM 751 C C . THR A 1 97 ? -7.126 13.350 1.334 1.00 85.88 97 THR A C 1
ATOM 753 O O . THR A 1 97 ? -7.152 12.886 0.203 1.00 85.88 97 THR A O 1
ATOM 756 N N . PRO A 1 98 ? -7.772 14.506 1.605 1.00 87.75 98 PRO A N 1
ATOM 757 C CA . PRO A 1 98 ? -8.547 15.206 0.574 1.00 87.75 98 PRO A CA 1
ATOM 758 C C . PRO A 1 98 ? -7.738 15.616 -0.671 1.00 87.75 98 PRO A C 1
ATOM 760 O O . PRO A 1 98 ? -8.268 15.576 -1.780 1.00 87.75 98 PRO A O 1
ATOM 763 N N . ASP A 1 99 ? -6.467 15.992 -0.504 1.00 91.44 99 ASP A N 1
ATOM 764 C CA . ASP A 1 99 ? -5.584 16.354 -1.620 1.00 91.44 99 ASP A CA 1
ATOM 765 C C . ASP A 1 99 ? -5.140 15.110 -2.407 1.00 91.44 99 ASP A C 1
ATOM 767 O O . ASP A 1 99 ? -5.024 15.159 -3.631 1.00 91.44 99 ASP A O 1
ATOM 771 N N . LEU A 1 100 ? -4.935 13.982 -1.715 1.00 91.44 100 LEU A N 1
ATOM 772 C CA . LEU A 1 100 ? -4.629 12.684 -2.325 1.00 91.44 100 LEU A CA 1
ATOM 773 C C . LEU A 1 100 ? -5.816 12.152 -3.138 1.00 91.44 100 LEU A C 1
ATOM 775 O O . LEU A 1 100 ? -5.633 11.743 -4.280 1.00 91.44 100 LEU A O 1
ATOM 779 N N . GLU A 1 101 ? -7.035 12.246 -2.606 1.00 93.25 101 GLU A N 1
ATOM 780 C CA . GLU A 1 101 ? -8.268 11.877 -3.317 1.00 93.25 101 GLU A CA 1
ATOM 781 C C . GLU A 1 101 ? -8.433 12.680 -4.619 1.00 93.25 101 GLU A C 1
ATOM 783 O O . GLU A 1 101 ? -8.836 12.142 -5.652 1.00 93.25 101 GLU A O 1
ATOM 788 N N . ALA A 1 102 ? -8.049 13.963 -4.618 1.00 93.88 102 ALA A N 1
ATOM 789 C CA . ALA A 1 102 ? -8.093 14.813 -5.808 1.00 93.88 102 ALA A CA 1
ATOM 790 C C . ALA A 1 102 ? -7.115 14.377 -6.920 1.00 93.88 102 ALA A C 1
ATOM 792 O O . ALA A 1 102 ? -7.233 14.843 -8.059 1.00 93.88 102 ALA A O 1
ATOM 793 N N . LEU A 1 103 ? -6.160 13.482 -6.635 1.00 93.81 103 LEU A N 1
ATOM 794 C CA . LEU A 1 103 ? -5.290 12.905 -7.660 1.00 93.81 103 LEU A CA 1
ATOM 795 C C . LEU A 1 103 ? -6.041 11.936 -8.579 1.00 93.81 103 LEU A C 1
ATOM 797 O O . LEU A 1 103 ? -5.638 11.818 -9.741 1.00 93.81 103 LEU A O 1
ATOM 801 N N . GLY A 1 104 ? -7.129 11.323 -8.099 1.00 94.81 104 GLY A N 1
ATOM 802 C CA . GLY A 1 104 ? -7.959 10.396 -8.865 1.00 94.81 104 GLY A CA 1
ATOM 803 C C . GLY A 1 104 ? -7.203 9.130 -9.264 1.00 94.81 104 GLY A C 1
ATOM 804 O O . GLY A 1 104 ? -7.038 8.879 -10.459 1.00 94.81 104 GLY A O 1
ATOM 805 N N . PHE A 1 105 ? -6.709 8.380 -8.273 1.00 97.25 105 PHE A N 1
ATOM 806 C CA . PHE A 1 105 ? -6.072 7.078 -8.491 1.00 97.25 105 PHE A CA 1
ATOM 807 C C . PHE A 1 105 ? -7.021 6.121 -9.222 1.00 97.25 105 PHE A C 1
ATOM 809 O O . PHE A 1 105 ? -8.237 6.163 -9.025 1.00 97.25 105 PHE A O 1
ATOM 816 N N . ARG A 1 106 ? -6.462 5.299 -10.111 1.00 97.50 106 ARG A N 1
ATOM 817 C CA . ARG A 1 106 ? -7.222 4.361 -10.950 1.00 97.50 106 ARG A CA 1
ATOM 818 C C . ARG A 1 106 ? -7.296 2.970 -10.329 1.00 97.50 106 ARG A C 1
ATOM 820 O O . ARG A 1 106 ? -8.298 2.287 -10.518 1.00 97.50 106 ARG A O 1
ATOM 827 N N . SER A 1 107 ? -6.249 2.584 -9.605 1.00 97.88 107 SER A N 1
ATOM 828 C CA . SER A 1 107 ? -6.155 1.314 -8.881 1.00 97.88 107 SER A CA 1
ATOM 829 C C . SER A 1 107 ? -7.125 1.287 -7.699 1.00 97.88 107 SER A C 1
ATOM 831 O O . SER A 1 107 ? -7.542 2.339 -7.221 1.00 97.88 107 SER A O 1
ATOM 833 N N . GLU A 1 108 ? -7.439 0.104 -7.168 1.00 97.69 108 GLU A N 1
ATOM 834 C CA . GLU A 1 108 ? -7.932 0.020 -5.786 1.00 97.69 108 GLU A CA 1
ATOM 835 C C . GLU A 1 108 ? -6.810 0.462 -4.837 1.00 97.69 108 GLU A C 1
ATOM 837 O O . GLU A 1 108 ? -5.639 0.160 -5.083 1.00 97.69 108 GLU A O 1
ATOM 842 N N . TYR A 1 109 ? -7.137 1.220 -3.790 1.00 98.06 109 TYR A N 1
ATOM 843 C CA . TYR A 1 109 ? -6.130 1.821 -2.921 1.00 98.06 109 TYR A CA 1
ATOM 844 C C . TYR A 1 109 ? -6.642 2.066 -1.507 1.00 98.06 109 TYR A C 1
ATOM 846 O O . TYR A 1 109 ? -7.839 2.228 -1.274 1.00 98.06 109 TYR A O 1
ATOM 854 N N . GLY A 1 110 ? -5.697 2.207 -0.581 1.00 97.12 110 GLY A N 1
ATOM 855 C CA . GLY A 1 110 ? -5.982 2.644 0.777 1.00 97.12 110 GLY A CA 1
ATOM 856 C C . GLY A 1 110 ? -4.775 3.269 1.445 1.00 97.12 110 GLY A C 1
ATOM 857 O O . GLY A 1 110 ? -3.656 3.248 0.928 1.00 97.12 110 GLY A O 1
ATOM 858 N N . TYR A 1 111 ? -5.031 3.854 2.606 1.00 97.06 111 TYR A N 1
ATOM 859 C CA . TYR A 1 111 ? -4.062 4.674 3.317 1.00 97.06 111 TYR A CA 1
ATOM 860 C C . TYR A 1 111 ? -3.420 3.889 4.450 1.00 97.06 111 TYR A C 1
ATOM 862 O O . TYR A 1 111 ? -4.121 3.358 5.312 1.00 97.06 111 TYR A O 1
ATOM 870 N N . GLU A 1 112 ? -2.093 3.851 4.472 1.00 96.56 112 GLU A N 1
ATOM 871 C CA . GLU A 1 112 ? -1.347 3.365 5.632 1.00 96.56 112 GLU A CA 1
ATOM 872 C C . GLU A 1 112 ? -1.150 4.496 6.632 1.00 96.56 112 GLU A C 1
ATOM 874 O O . GLU A 1 112 ? -0.883 5.645 6.248 1.00 96.56 112 GLU A O 1
ATOM 879 N N . HIS A 1 113 ? -1.250 4.184 7.925 1.00 93.19 113 HIS A N 1
ATOM 880 C CA . HIS A 1 113 ? -0.971 5.184 8.941 1.00 93.19 113 HIS A CA 1
ATOM 881 C C . HIS A 1 113 ? 0.516 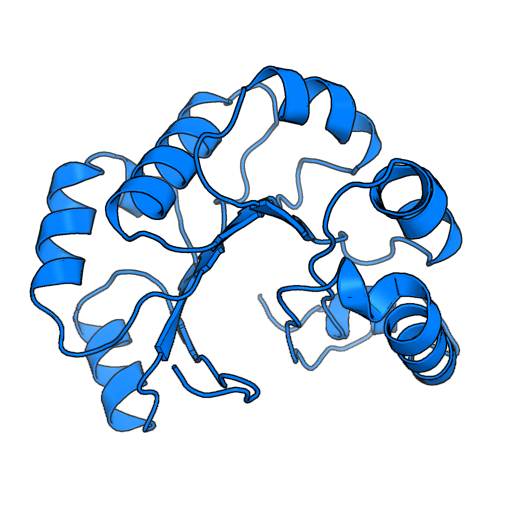5.411 9.166 1.00 93.19 113 HIS A C 1
ATOM 883 O O . HIS A 1 113 ? 1.299 4.489 9.021 1.00 93.19 113 HIS A O 1
ATOM 889 N N . ASN A 1 114 ? 0.922 6.621 9.558 1.00 92.19 114 ASN A N 1
ATOM 890 C CA . ASN A 1 114 ? 2.320 6.881 9.915 1.00 92.19 114 ASN A CA 1
ATOM 891 C C . ASN A 1 114 ? 2.639 6.393 11.347 1.00 92.19 114 ASN A C 1
ATOM 893 O O . ASN A 1 114 ? 1.736 6.320 12.193 1.00 92.19 114 ASN A O 1
ATOM 897 N N . PRO A 1 115 ? 3.925 6.162 11.678 1.00 90.50 115 PRO A N 1
ATOM 898 C CA . PRO A 1 115 ? 4.350 5.913 13.052 1.00 90.50 115 PRO A CA 1
ATOM 899 C C . PRO A 1 115 ? 3.849 6.984 14.033 1.00 90.50 115 PRO A C 1
ATOM 901 O O . PRO A 1 115 ? 3.947 8.185 13.776 1.00 90.50 115 PRO A O 1
ATOM 904 N N . GLY A 1 116 ? 3.341 6.552 15.191 1.00 87.62 116 GLY A N 1
ATOM 905 C CA . GLY A 1 116 ? 2.887 7.459 16.254 1.00 87.62 116 GLY A CA 1
ATOM 906 C C . GLY A 1 116 ? 1.498 8.075 16.038 1.00 87.62 116 GLY A C 1
ATOM 907 O O . GLY A 1 116 ? 1.049 8.874 16.862 1.00 87.62 116 GLY A O 1
ATOM 908 N N . ILE A 1 117 ? 0.795 7.707 14.964 1.00 91.56 117 ILE A N 1
ATOM 909 C CA . ILE A 1 117 ? -0.586 8.125 14.728 1.00 91.56 117 ILE A CA 1
ATOM 910 C C . ILE A 1 117 ? -1.548 7.251 15.546 1.00 91.56 117 ILE A C 1
ATOM 912 O O . ILE A 1 117 ? -1.643 6.046 15.341 1.00 91.56 117 ILE A O 1
ATOM 916 N N . SER A 1 118 ? -2.279 7.879 16.474 1.00 93.81 118 SER A N 1
ATOM 917 C CA . SER A 1 118 ? -3.250 7.203 17.353 1.00 93.81 118 SER A CA 1
ATOM 918 C C . SER A 1 118 ? -4.449 6.623 16.595 1.00 93.81 118 SER A C 1
ATOM 920 O O . SER A 1 118 ? -4.878 7.214 15.597 1.00 93.81 118 SER A O 1
ATOM 922 N N . GLU A 1 119 ? -5.104 5.610 17.165 1.00 95.50 119 GLU A N 1
ATOM 923 C CA . GLU A 1 119 ? -6.357 5.024 16.657 1.00 95.50 119 GLU A CA 1
ATOM 924 C C . GLU A 1 119 ? -7.408 6.101 16.361 1.00 95.50 119 GLU A C 1
ATOM 926 O O . GLU A 1 119 ? -8.016 6.137 15.292 1.00 95.50 119 GLU A O 1
ATOM 931 N N . ARG A 1 120 ? -7.584 7.047 17.290 1.00 94.94 120 ARG A N 1
ATOM 932 C CA . ARG A 1 120 ? -8.548 8.144 17.141 1.00 94.94 120 ARG A CA 1
ATOM 933 C C . ARG A 1 120 ? -8.317 8.948 15.859 1.00 94.94 120 ARG A C 1
ATOM 935 O O . ARG A 1 120 ? -9.279 9.371 15.219 1.00 94.94 120 ARG A O 1
ATOM 942 N N . HIS A 1 121 ? -7.056 9.198 15.512 1.00 94.12 121 HIS A N 1
ATOM 943 C CA . HIS A 1 121 ? -6.707 9.946 14.309 1.00 94.12 121 HIS A CA 1
ATOM 944 C C . HIS A 1 121 ? -7.003 9.120 13.057 1.00 94.12 121 HIS A C 1
ATOM 946 O O . HIS A 1 121 ? -7.684 9.636 12.169 1.00 94.12 121 HIS A O 1
ATOM 952 N N . ILE A 1 122 ? -6.581 7.849 13.032 1.00 94.69 122 ILE A N 1
ATOM 953 C CA . ILE A 1 122 ? -6.866 6.892 11.948 1.00 94.69 122 ILE A CA 1
ATOM 954 C C . ILE A 1 122 ? -8.367 6.870 11.656 1.00 94.69 122 ILE A C 1
ATOM 956 O O . ILE A 1 122 ? -8.785 7.128 10.529 1.00 94.69 122 ILE A O 1
ATOM 960 N N . ARG A 1 123 ? -9.190 6.683 12.695 1.00 94.94 123 ARG A N 1
ATOM 961 C CA . ARG A 1 123 ? -10.651 6.675 12.567 1.00 94.94 123 ARG A CA 1
ATOM 962 C C . ARG A 1 123 ? -11.174 7.959 11.935 1.00 94.94 123 ARG A C 1
ATOM 964 O O . ARG A 1 123 ? -11.808 7.920 10.891 1.00 94.94 123 ARG A O 1
ATOM 971 N N . SER A 1 124 ? -10.810 9.111 12.495 1.00 93.88 124 SER A N 1
ATOM 972 C CA . SER A 1 124 ? -11.341 10.404 12.042 1.00 93.88 124 SER A CA 1
ATOM 973 C C . SER A 1 124 ? -10.915 10.841 10.631 1.00 93.88 124 SER A C 1
ATOM 975 O O . SER A 1 124 ? -11.577 11.692 10.025 1.00 93.88 124 SER A O 1
ATOM 977 N N . THR A 1 125 ? -9.787 10.329 10.128 1.00 92.44 125 THR A N 1
ATOM 978 C CA . THR A 1 125 ? -9.173 10.788 8.869 1.00 92.44 125 THR A CA 1
ATOM 979 C C . THR A 1 125 ? -9.285 9.785 7.730 1.00 92.44 125 THR A C 1
ATOM 981 O O . THR A 1 125 ? -9.329 10.219 6.583 1.00 92.44 125 THR A O 1
ATOM 984 N N . ILE A 1 126 ? -9.395 8.490 8.037 1.00 94.19 126 ILE A N 1
ATOM 985 C CA . ILE A 1 126 ? -9.465 7.400 7.058 1.00 94.19 126 ILE A CA 1
ATOM 986 C C . ILE A 1 126 ? -10.814 6.676 7.195 1.00 94.19 126 ILE A C 1
ATOM 988 O O . ILE A 1 126 ? -11.694 6.849 6.352 1.00 94.19 126 ILE A O 1
ATOM 992 N N . LEU A 1 127 ? -11.014 5.940 8.293 1.00 95.56 127 LEU A N 1
ATOM 993 C CA . LEU A 1 127 ? -12.090 4.942 8.404 1.00 95.56 127 LEU A CA 1
ATOM 994 C C . LEU A 1 127 ? -13.498 5.552 8.484 1.00 95.56 127 LEU A C 1
ATOM 996 O O . LEU A 1 127 ? -14.401 5.149 7.756 1.00 95.56 127 LEU A O 1
ATOM 1000 N N . ASP A 1 128 ? -13.703 6.574 9.320 1.00 95.00 128 ASP A N 1
ATOM 1001 C CA . ASP A 1 128 ? -15.009 7.237 9.472 1.00 95.00 128 ASP A CA 1
ATOM 1002 C C . ASP A 1 128 ? -15.398 8.032 8.210 1.00 95.00 128 ASP A C 1
ATOM 1004 O O . ASP A 1 128 ? -16.551 8.434 8.046 1.00 95.00 128 ASP A O 1
ATOM 1008 N N . ARG A 1 129 ? -14.435 8.270 7.310 1.00 93.38 129 ARG A N 1
ATOM 1009 C CA . ARG A 1 129 ? -14.658 8.879 5.992 1.00 93.38 129 ARG A CA 1
ATOM 1010 C C . ARG A 1 129 ? -14.943 7.846 4.900 1.00 93.38 129 ARG A C 1
ATOM 1012 O O . ARG A 1 129 ? -15.257 8.241 3.782 1.00 93.38 129 ARG A O 1
ATOM 1019 N N . GLY A 1 130 ? -14.883 6.557 5.233 1.00 94.44 130 GLY A N 1
ATOM 1020 C CA . GLY A 1 130 ? -15.147 5.448 4.322 1.00 94.44 130 GLY A CA 1
ATOM 1021 C C . GLY A 1 130 ? -13.990 5.118 3.381 1.00 94.44 130 GLY A C 1
ATOM 1022 O O . GLY A 1 130 ? -14.233 4.492 2.353 1.00 94.44 130 GLY A O 1
ATOM 1023 N N . HIS A 1 131 ? -12.764 5.552 3.693 1.00 95.75 131 HIS A N 1
ATOM 1024 C CA . HIS A 1 131 ? -11.578 5.176 2.923 1.00 95.75 131 HIS A CA 1
ATOM 1025 C C . HIS A 1 131 ? -11.037 3.820 3.387 1.00 95.75 131 HIS A C 1
ATOM 1027 O O . HIS A 1 131 ? -11.067 3.517 4.581 1.00 95.75 131 HIS A O 1
ATOM 1033 N N . GLU A 1 132 ? -10.482 3.035 2.462 1.00 96.81 132 GLU A N 1
ATOM 1034 C CA . GLU A 1 132 ? -9.798 1.794 2.822 1.00 96.81 132 GLU A CA 1
ATOM 1035 C C . GLU A 1 132 ? -8.496 2.078 3.591 1.00 96.81 132 GLU A C 1
ATOM 1037 O O . GLU A 1 132 ? -7.827 3.106 3.414 1.00 96.81 132 GLU A O 1
ATOM 1042 N N . PHE A 1 133 ? -8.149 1.153 4.480 1.00 96.25 133 PHE A N 1
ATOM 1043 C CA . PHE A 1 133 ? -7.072 1.291 5.448 1.00 96.25 133 PHE A CA 1
ATOM 1044 C C . PHE A 1 133 ? -6.054 0.162 5.299 1.00 96.25 133 PHE A C 1
ATOM 1046 O O . PHE A 1 133 ? -6.404 -1.013 5.167 1.00 96.25 133 PHE A O 1
ATOM 1053 N N . VAL A 1 134 ? -4.778 0.537 5.350 1.00 97.19 134 VAL A N 1
ATOM 1054 C CA . VAL A 1 134 ? -3.649 -0.388 5.412 1.00 97.19 134 VAL A CA 1
ATOM 1055 C C . VAL A 1 134 ? -3.091 -0.351 6.824 1.00 97.19 134 VAL A C 1
ATOM 1057 O O . VAL A 1 134 ? -2.633 0.681 7.309 1.00 97.19 134 VAL A O 1
ATOM 1060 N N . LEU A 1 135 ? -3.166 -1.488 7.503 1.00 96.44 135 LEU A N 1
ATOM 1061 C CA . LEU A 1 135 ? -2.787 -1.597 8.901 1.00 96.44 135 LEU A CA 1
ATOM 1062 C C . LEU A 1 135 ? -1.318 -1.998 9.025 1.00 96.44 135 LEU A C 1
ATOM 1064 O O . LEU A 1 135 ? -0.985 -3.151 8.779 1.00 96.44 135 LEU A O 1
ATOM 1068 N N . ASP A 1 136 ? -0.463 -1.100 9.502 1.00 95.88 136 ASP A N 1
ATOM 1069 C CA . ASP A 1 136 ? 0.889 -1.453 9.947 1.00 95.88 136 ASP A CA 1
ATOM 1070 C C . ASP A 1 136 ? 0.976 -1.656 11.472 1.00 95.88 136 ASP A C 1
ATOM 1072 O O . ASP A 1 136 ? 0.668 -0.765 12.278 1.00 95.88 136 ASP A O 1
ATOM 1076 N N . THR A 1 137 ? 1.392 -2.858 11.887 1.00 93.81 137 THR A N 1
ATOM 1077 C CA . THR A 1 137 ? 1.473 -3.229 13.307 1.00 93.81 137 THR A CA 1
ATOM 1078 C C . THR A 1 137 ? 2.596 -2.522 14.060 1.00 93.81 137 THR A C 1
ATOM 1080 O O . THR A 1 137 ? 2.433 -2.238 15.249 1.00 93.81 137 THR A O 1
ATOM 1083 N N . ALA A 1 138 ? 3.711 -2.208 13.398 1.00 92.75 138 ALA A N 1
ATOM 1084 C CA . ALA A 1 138 ? 4.825 -1.476 13.991 1.00 92.75 138 ALA A CA 1
ATOM 1085 C C . ALA A 1 138 ? 4.432 -0.022 14.272 1.00 92.75 138 ALA A C 1
ATOM 1087 O O . ALA A 1 138 ? 4.636 0.488 15.378 1.00 92.75 138 ALA A O 1
ATOM 1088 N N . HIS A 1 139 ? 3.775 0.632 13.317 1.00 94.25 139 HIS A N 1
ATOM 1089 C CA . HIS A 1 139 ? 3.318 2.011 13.477 1.00 94.25 139 HIS A CA 1
ATOM 1090 C C . HIS A 1 139 ? 2.324 2.153 14.638 1.00 94.25 139 HIS A C 1
ATOM 1092 O O . HIS A 1 139 ? 2.403 3.108 15.419 1.00 94.25 139 HIS A O 1
ATOM 1098 N N . LEU A 1 140 ? 1.420 1.178 14.790 1.00 92.38 140 LEU A N 1
ATOM 1099 C CA . LEU A 1 140 ? 0.459 1.129 15.896 1.00 92.38 140 LEU A CA 1
ATOM 1100 C C . LEU A 1 140 ? 1.118 0.819 17.237 1.00 92.38 140 LEU A C 1
ATOM 1102 O O . LEU A 1 140 ? 0.769 1.446 18.235 1.00 92.38 140 LEU A O 1
ATOM 1106 N N . TYR A 1 141 ? 2.095 -0.090 17.266 1.00 92.75 141 TYR A N 1
ATOM 1107 C CA . TYR A 1 141 ? 2.894 -0.353 18.463 1.00 92.75 141 TYR A CA 1
ATOM 1108 C C . TYR A 1 141 ? 3.574 0.918 18.990 1.00 92.75 141 TYR A C 1
ATOM 1110 O O . TYR A 1 141 ? 3.623 1.152 20.199 1.00 92.75 141 TYR A O 1
ATOM 1118 N N . MET A 1 142 ? 4.064 1.771 18.088 1.00 91.69 142 MET A N 1
ATOM 1119 C CA . MET A 1 142 ? 4.683 3.046 18.453 1.00 91.69 142 MET A CA 1
ATOM 1120 C C . MET A 1 142 ? 3.673 4.099 18.934 1.00 91.69 142 MET A C 1
ATOM 1122 O O . MET A 1 142 ? 4.048 4.997 19.690 1.00 91.69 142 MET A O 1
ATOM 1126 N N . ALA A 1 143 ? 2.413 4.015 18.501 1.00 91.94 143 ALA A N 1
ATOM 1127 C CA . ALA A 1 143 ? 1.371 4.988 18.821 1.00 91.94 143 ALA A CA 1
ATOM 1128 C C . ALA A 1 143 ? 0.581 4.647 20.093 1.00 91.94 143 ALA A C 1
ATOM 1130 O O . ALA A 1 143 ? 0.231 5.543 20.864 1.00 91.94 143 ALA A O 1
ATOM 1131 N N . GLU A 1 144 ? 0.299 3.364 20.320 1.00 92.56 144 GLU A N 1
ATOM 1132 C CA . GLU A 1 144 ? -0.674 2.908 21.309 1.00 92.56 144 GLU A CA 1
ATOM 1133 C C . GLU A 1 144 ? -0.040 1.989 22.352 1.00 92.56 144 GLU A C 1
ATOM 1135 O O . GLU A 1 144 ? 0.528 0.939 22.052 1.00 92.56 144 GLU A O 1
ATOM 1140 N N . ARG A 1 145 ? -0.208 2.333 23.634 1.00 90.50 145 ARG A N 1
ATOM 1141 C CA . ARG A 1 145 ? 0.312 1.508 24.738 1.00 90.50 145 ARG A CA 1
ATOM 1142 C C . ARG A 1 145 ? -0.319 0.113 24.772 1.00 90.50 145 ARG A C 1
ATOM 1144 O O . ARG A 1 145 ? 0.344 -0.842 25.169 1.00 90.50 145 ARG A O 1
ATOM 1151 N N . ASP A 1 146 ? -1.591 0.016 24.394 1.00 93.88 146 ASP A N 1
ATOM 1152 C CA . ASP A 1 146 ? -2.332 -1.242 24.267 1.00 93.88 146 ASP A CA 1
ATOM 1153 C C . ASP A 1 146 ? -2.642 -1.552 22.792 1.00 93.88 146 ASP A C 1
ATOM 1155 O O . ASP A 1 146 ? -3.784 -1.806 22.408 1.00 93.88 146 ASP A O 1
ATOM 1159 N N . TYR A 1 147 ? -1.606 -1.496 21.945 1.00 92.38 147 TYR A N 1
ATOM 1160 C CA . TYR A 1 147 ? -1.721 -1.698 20.496 1.00 92.38 147 TYR A CA 1
ATOM 1161 C C . TYR A 1 147 ? -2.442 -2.997 20.112 1.00 92.38 147 TYR A C 1
ATOM 1163 O O . TYR A 1 147 ? -3.105 -3.042 19.078 1.00 92.38 147 TYR A O 1
ATOM 1171 N N . ARG A 1 148 ? -2.349 -4.050 20.936 1.00 93.81 148 ARG A N 1
ATOM 1172 C CA . ARG A 1 148 ? -3.011 -5.331 20.677 1.00 93.81 148 ARG A CA 1
ATOM 1173 C C . ARG A 1 148 ? -4.530 -5.195 20.738 1.00 93.81 148 ARG A C 1
ATOM 1175 O O . ARG A 1 148 ? -5.197 -5.578 19.782 1.00 93.81 148 ARG A O 1
ATOM 1182 N N . SER A 1 149 ? -5.071 -4.647 21.826 1.00 96.06 149 SER A N 1
ATOM 1183 C CA . SER A 1 149 ? -6.521 -4.450 21.959 1.00 96.06 149 SER A CA 1
ATOM 1184 C C . SER A 1 149 ? -7.051 -3.503 20.883 1.00 96.06 149 SER A C 1
ATOM 1186 O O . SER A 1 149 ? -8.123 -3.742 20.330 1.00 96.06 149 SER A O 1
ATOM 1188 N N . VAL A 1 150 ? -6.277 -2.465 20.546 1.00 95.56 150 VAL A N 1
ATOM 1189 C CA . VAL A 1 150 ? -6.599 -1.536 19.454 1.00 95.56 150 VAL A CA 1
ATOM 1190 C C . VAL A 1 150 ? -6.643 -2.264 18.109 1.00 95.56 150 VAL A C 1
ATOM 1192 O O . VAL A 1 150 ? -7.619 -2.140 17.378 1.00 95.56 150 VAL A O 1
ATOM 1195 N N . THR A 1 151 ? -5.637 -3.086 17.806 1.00 94.94 151 THR A N 1
ATOM 1196 C CA . THR A 1 151 ? -5.582 -3.891 16.574 1.00 94.94 151 THR A CA 1
ATOM 1197 C C . THR A 1 151 ? -6.781 -4.835 16.471 1.00 94.94 151 THR A C 1
ATOM 1199 O O . THR A 1 151 ? -7.448 -4.883 15.440 1.00 94.94 151 THR A O 1
ATOM 1202 N N . GLU A 1 152 ? -7.108 -5.550 17.551 1.00 95.75 152 GLU A N 1
ATOM 1203 C CA . GLU A 1 152 ? -8.282 -6.430 17.602 1.00 95.75 152 GLU A CA 1
ATOM 1204 C C . GLU A 1 152 ? -9.598 -5.652 17.417 1.00 95.75 152 GLU A C 1
ATOM 1206 O O . GLU A 1 152 ? -10.538 -6.166 16.807 1.00 95.75 152 GLU A O 1
ATOM 1211 N N . GLY A 1 153 ? -9.675 -4.421 17.933 1.00 96.06 153 GLY A N 1
ATOM 1212 C CA . GLY A 1 153 ? -10.804 -3.513 17.739 1.00 96.06 153 GLY A CA 1
ATOM 1213 C C . GLY A 1 153 ? -10.963 -3.086 16.281 1.00 96.06 153 GLY A C 1
ATOM 1214 O O . GLY A 1 153 ? -12.033 -3.284 15.708 1.00 96.06 153 GLY A O 1
ATOM 1215 N N . LEU A 1 154 ? -9.886 -2.583 15.669 1.00 95.69 154 LEU A N 1
ATOM 1216 C CA . LEU A 1 154 ? -9.859 -2.152 14.269 1.00 95.69 154 LEU A CA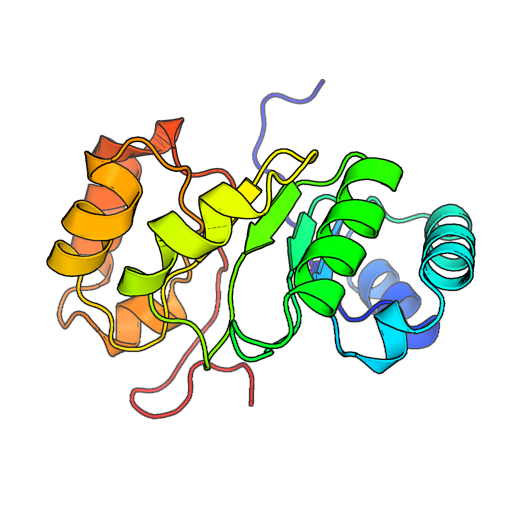 1
ATOM 1217 C C . LEU A 1 154 ? -10.237 -3.291 13.317 1.00 95.69 154 LEU A C 1
ATOM 1219 O O . LEU A 1 154 ? -11.110 -3.113 12.473 1.00 95.69 154 LEU A O 1
ATOM 1223 N N . LEU A 1 155 ? -9.654 -4.480 13.498 1.00 94.50 155 LEU A N 1
ATOM 1224 C CA . LEU A 1 155 ? -9.965 -5.655 12.674 1.00 94.50 155 LEU A CA 1
ATOM 1225 C C . LEU A 1 155 ? -11.427 -6.098 12.811 1.00 94.50 155 LEU A C 1
ATOM 1227 O O . LEU A 1 155 ? -12.036 -6.530 11.837 1.00 94.50 155 LEU A O 1
ATOM 1231 N N . ARG A 1 156 ? -12.002 -6.007 14.017 1.00 96.12 156 ARG A N 1
ATOM 1232 C CA . ARG A 1 156 ? -13.389 -6.424 14.269 1.00 96.12 156 ARG A CA 1
ATOM 1233 C C . ARG A 1 156 ? -14.407 -5.429 13.722 1.00 96.12 156 ARG A C 1
ATOM 1235 O O . ARG A 1 156 ? -15.448 -5.852 13.234 1.00 96.12 156 ARG A O 1
ATOM 1242 N N . GLU A 1 157 ? -14.149 -4.136 13.879 1.00 96.62 157 GLU A N 1
ATOM 1243 C CA . GLU A 1 157 ? -15.101 -3.080 13.525 1.00 96.62 157 GLU A CA 1
ATOM 1244 C C . GLU A 1 157 ? -14.996 -2.667 12.055 1.00 96.62 157 GLU A C 1
ATOM 1246 O O . GLU A 1 157 ? -16.015 -2.409 11.421 1.00 96.62 157 GLU A O 1
ATOM 1251 N N . PHE A 1 158 ? -13.781 -2.648 11.505 1.00 95.94 158 PHE A N 1
ATOM 1252 C CA . PHE A 1 158 ? -13.496 -2.132 10.167 1.00 95.94 158 PHE A CA 1
ATOM 1253 C C . PHE A 1 158 ? -12.902 -3.176 9.221 1.00 95.94 158 PHE A C 1
ATOM 1255 O O . PHE A 1 158 ? -12.362 -2.801 8.189 1.00 95.94 158 PHE A O 1
ATOM 1262 N N . GLY A 1 159 ? -13.005 -4.473 9.531 1.00 93.88 159 GLY A N 1
ATOM 1263 C CA . GLY A 1 159 ? -12.401 -5.545 8.728 1.00 93.88 159 GLY A CA 1
ATOM 1264 C C . GLY A 1 159 ? -12.720 -5.479 7.228 1.00 93.88 159 GLY A C 1
ATOM 1265 O O . GLY A 1 159 ? -11.848 -5.764 6.417 1.00 93.88 159 GLY A O 1
ATOM 1266 N N . ASP A 1 160 ? -13.914 -5.010 6.853 1.00 94.56 160 ASP A N 1
ATOM 1267 C CA . ASP A 1 160 ? -14.321 -4.844 5.448 1.00 94.56 160 ASP A CA 1
ATOM 1268 C C . ASP A 1 160 ? -13.586 -3.703 4.713 1.00 94.56 160 ASP A C 1
ATOM 1270 O O . ASP A 1 160 ? -13.593 -3.659 3.487 1.00 94.56 160 ASP A O 1
ATOM 1274 N N . GLN A 1 161 ? -12.957 -2.780 5.449 1.00 96.19 161 GLN A N 1
ATOM 1275 C CA . GLN A 1 161 ? -12.140 -1.677 4.924 1.00 96.19 161 GLN A CA 1
ATOM 1276 C C . GLN A 1 161 ? -10.632 -1.971 5.003 1.00 96.19 161 GLN A C 1
ATOM 1278 O O . GLN A 1 161 ? -9.836 -1.146 4.559 1.00 96.19 161 GLN A O 1
ATOM 1283 N N . LEU A 1 162 ? -10.216 -3.109 5.579 1.00 94.31 162 LEU A N 1
ATOM 1284 C CA . LEU A 1 162 ? -8.808 -3.496 5.688 1.00 94.31 162 LEU A CA 1
ATOM 1285 C C . LEU A 1 162 ? -8.439 -4.505 4.596 1.00 94.31 162 LEU A C 1
ATOM 1287 O O . LEU A 1 162 ? -8.791 -5.681 4.678 1.00 94.31 162 LEU A O 1
ATOM 1291 N N . ARG A 1 163 ? -7.676 -4.053 3.596 1.00 92.56 163 ARG A N 1
ATOM 1292 C CA . ARG A 1 163 ? -7.176 -4.917 2.508 1.00 92.56 163 ARG A CA 1
ATOM 1293 C C . ARG A 1 163 ? -5.787 -5.479 2.760 1.00 92.56 163 ARG A C 1
ATOM 1295 O O . ARG A 1 163 ? -5.507 -6.607 2.364 1.00 92.56 163 ARG A O 1
ATOM 1302 N N . VAL A 1 164 ? -4.928 -4.702 3.417 1.00 96.50 164 VAL A N 1
ATOM 1303 C CA . VAL A 1 164 ? -3.519 -5.040 3.642 1.00 96.50 164 VAL A CA 1
ATOM 1304 C C . VAL A 1 164 ? -3.178 -4.853 5.116 1.00 96.50 164 VAL A C 1
ATOM 1306 O O . VAL A 1 164 ? -3.584 -3.874 5.748 1.00 96.50 164 VAL A O 1
ATOM 1309 N N . VAL A 1 165 ? -2.424 -5.809 5.661 1.00 96.56 165 VAL A N 1
ATOM 1310 C CA . VAL A 1 165 ? -1.843 -5.734 7.002 1.00 96.56 165 VAL A CA 1
ATOM 1311 C C . VAL A 1 165 ? -0.336 -5.938 6.884 1.00 96.56 165 VAL A C 1
ATOM 1313 O O . VAL A 1 165 ? 0.114 -7.035 6.550 1.00 96.56 165 VAL A O 1
ATOM 1316 N N . HIS A 1 166 ? 0.448 -4.905 7.180 1.00 96.62 166 HIS A N 1
ATOM 1317 C CA . HIS A 1 166 ? 1.891 -5.032 7.337 1.00 96.62 166 HIS A CA 1
ATOM 1318 C C . HIS A 1 166 ? 2.197 -5.595 8.726 1.00 96.62 166 HIS A C 1
ATOM 1320 O O . HIS A 1 166 ? 1.929 -4.972 9.756 1.00 96.62 166 HIS A O 1
ATOM 1326 N N . LEU A 1 167 ? 2.756 -6.805 8.746 1.00 92.69 167 LEU A N 1
ATOM 1327 C CA . LEU A 1 167 ? 3.197 -7.487 9.960 1.00 92.69 167 LEU A CA 1
ATOM 1328 C C . LEU A 1 167 ? 4.678 -7.192 10.204 1.00 92.69 167 LEU A C 1
ATOM 1330 O O . LEU A 1 167 ? 5.549 -8.015 9.916 1.00 92.69 167 LEU A O 1
ATOM 1334 N N . CYS A 1 168 ? 4.941 -5.999 10.725 1.00 87.44 168 CYS A N 1
ATOM 1335 C CA . CYS A 1 168 ? 6.279 -5.499 11.020 1.00 87.44 168 CYS A CA 1
ATOM 1336 C C . CYS A 1 168 ? 6.558 -5.564 12.529 1.00 87.44 168 CYS A C 1
ATOM 1338 O O . CYS A 1 168 ? 5.681 -5.273 13.351 1.00 87.44 168 CYS A O 1
ATOM 1340 N N . ASP A 1 169 ? 7.787 -5.940 12.890 1.00 82.81 169 ASP A N 1
ATOM 1341 C CA . ASP A 1 169 ? 8.296 -5.810 14.259 1.00 82.81 169 ASP A CA 1
ATOM 1342 C C . ASP A 1 169 ? 8.955 -4.438 14.430 1.00 82.81 169 ASP A C 1
ATOM 1344 O O . ASP A 1 169 ? 9.472 -3.864 13.474 1.00 82.81 169 ASP A O 1
ATOM 1348 N N . SER A 1 170 ? 8.950 -3.901 15.647 1.00 81.06 170 SER A N 1
ATOM 1349 C CA . SER A 1 170 ? 9.489 -2.568 15.913 1.00 81.06 170 SER A CA 1
ATOM 1350 C C . SER A 1 170 ? 10.014 -2.397 17.330 1.00 81.06 170 SER A C 1
ATOM 1352 O O . SER A 1 170 ? 9.729 -3.146 18.264 1.00 81.06 170 SER A O 1
ATOM 1354 N N . SER A 1 171 ? 10.785 -1.331 17.504 1.00 77.12 171 SER A N 1
ATOM 1355 C CA . SER A 1 171 ? 11.074 -0.739 18.803 1.00 77.12 171 SER A CA 1
ATOM 1356 C C . SER A 1 171 ? 10.348 0.601 18.925 1.00 77.12 171 SER A C 1
ATOM 1358 O O . SER A 1 171 ? 9.939 1.195 17.935 1.00 77.12 171 SER A O 1
ATOM 1360 N N . LEU A 1 172 ? 10.294 1.172 20.131 1.00 71.31 172 LEU A N 1
ATOM 1361 C CA . LEU A 1 172 ? 9.700 2.503 20.348 1.00 71.31 172 LEU A CA 1
ATOM 1362 C C . LEU A 1 172 ? 10.355 3.642 19.536 1.00 71.31 172 LEU A C 1
ATOM 1364 O O . LEU A 1 172 ? 9.868 4.767 19.570 1.00 71.31 172 LEU A O 1
ATOM 1368 N N . ARG A 1 173 ? 11.498 3.399 18.884 1.00 71.31 173 ARG A N 1
ATOM 1369 C CA . ARG A 1 173 ? 12.264 4.411 18.140 1.00 71.31 173 ARG A CA 1
ATOM 1370 C C . ARG A 1 173 ? 12.540 4.036 16.686 1.00 71.31 173 ARG A C 1
ATOM 1372 O O . ARG A 1 173 ? 13.165 4.828 15.993 1.00 71.31 173 ARG A O 1
ATOM 1379 N N . ASN A 1 174 ? 12.168 2.834 16.266 1.00 68.56 174 ASN A N 1
ATOM 1380 C CA . ASN A 1 174 ? 12.473 2.308 14.942 1.00 68.56 174 ASN A CA 1
ATOM 1381 C C . ASN A 1 174 ? 11.357 1.334 14.568 1.00 68.56 174 ASN A C 1
ATOM 1383 O O . ASN A 1 174 ? 11.134 0.379 15.310 1.00 68.56 174 ASN A O 1
ATOM 1387 N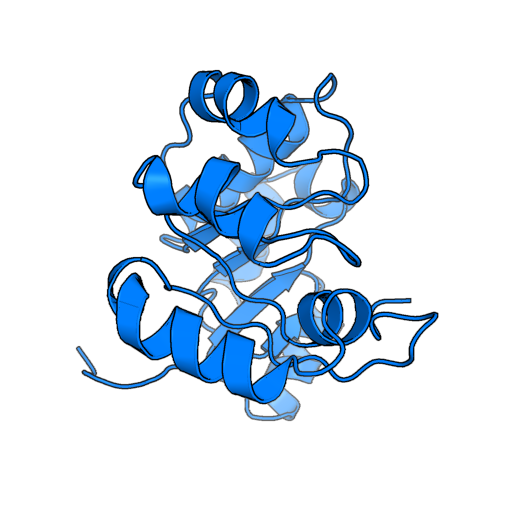 N . ASP A 1 175 ? 10.685 1.605 13.458 1.00 66.88 175 ASP A N 1
ATOM 1388 C CA . ASP A 1 175 ? 9.570 0.839 12.891 1.00 66.88 175 ASP A CA 1
ATOM 1389 C C . ASP A 1 175 ? 10.013 -0.445 12.165 1.00 66.88 175 ASP A C 1
ATOM 1391 O O . ASP A 1 175 ? 9.176 -1.195 11.678 1.00 66.88 175 ASP A O 1
ATOM 1395 N N . GLY A 1 176 ? 11.319 -0.723 12.125 1.00 55.69 176 GLY A N 1
ATOM 1396 C CA . GLY A 1 176 ? 11.884 -1.903 11.479 1.00 55.69 176 GLY A CA 1
ATOM 1397 C C . GLY A 1 176 ? 12.177 -1.714 9.988 1.00 55.69 176 GLY A C 1
ATOM 1398 O O . GLY A 1 176 ? 12.705 -2.641 9.376 1.00 55.69 176 GLY A O 1
ATOM 1399 N N . LEU A 1 177 ? 11.910 -0.529 9.422 1.00 55.28 177 LEU A N 1
ATOM 1400 C CA . LEU A 1 177 ? 12.080 -0.193 8.000 1.00 55.28 177 LEU A CA 1
ATOM 1401 C C . LEU A 1 177 ? 13.210 0.834 7.776 1.00 55.28 177 LEU A C 1
ATOM 1403 O O . LEU A 1 177 ? 13.069 1.756 6.976 1.00 55.28 177 LEU A O 1
ATOM 1407 N N . GLY A 1 178 ? 14.305 0.672 8.531 1.00 45.66 178 GLY A N 1
ATOM 1408 C CA . GLY A 1 178 ? 15.424 1.622 8.657 1.00 45.66 178 GLY A CA 1
ATOM 1409 C C . GLY A 1 178 ? 16.017 2.173 7.364 1.00 45.66 178 GLY A C 1
ATOM 1410 O O . GLY A 1 178 ? 16.084 1.428 6.364 1.00 45.66 178 GLY A O 1
#

Foldseek 3Di:
DDPDDADAAEFALDPVRLVVRVVVPAQEYEHDDDVVCLPPLPVSLVSVVPGRHQYAEYEQYQDALVPCVSVQSSLVNCVSSLHEYEYDHPRDALVCVVVVVVSPRPHHYAYEHAAQDELVNCCVRAVVVPGAYAAELLSLVLNDPPSVVSVVVCCVPPVVSYDHYHPFDYDNVGSNPD

pLDDT: mean 92.27, std 9.91, range [38.22, 98.62]

Secondary structure (DSSP, 8-state):
---SPPP-EEE-S-HHHHHHHHHTT-SEEEEE--SGGGTTHHHHHHHHHTSSSEEEEEEPPS--TT-HHHHHHHHHHHHHHT-EEEE-BTTB-GGGHHHHHTT--SS-EEEEPPTT--HHHHHHHTGGGT--EEEEHHHHHHH-TTHHHHHHHHHHHHGGGEEEEE----BTTB-S--

Radius of gyration: 15.85 Å; chains: 1; bounding box: 33×38×43 Å